Protein 5TPJ (pdb70)

Sequence (122 aa):
MSREEIRKVVEEMVRKLKQGSPEDISKYLSPDVRLEVGNYTFEGSEQVTKFWRMLTKFVDRVEVRKVQVDGNHVRVEVEVEWNGKKWTFEVEVEVRNGKIKRIRLQVDPEFKKVVQNIWNLL

Structure (mmCIF, N/CA/C/O backbone):
data_5TPJ
#
_entry.id   5TPJ
#
_cell.length_a   49.810
_cell.length_b   49.810
_cell.length_c   113.110
_cell.angle_alpha   90.00
_cell.angle_beta   90.00
_cell.angle_gamma   90.00
#
_symmetry.space_group_name_H-M   'P 41 21 2'
#
loop_
_entity.id
_entity.type
_entity.pdbx_description
1 polymer 'denovo NTF2'
2 water water
#
loop_
_atom_site.group_PDB
_atom_site.id
_atom_site.type_symbol
_atom_site.label_atom_id
_atom_site.label_alt_id
_atom_site.label_comp_id
_atom_site.label_asym_id
_atom_site.label_entity_id
_atom_site.label_seq_id
_atom_site.pdbx_PDB_ins_code
_atom_site.Cartn_x
_atom_site.Cartn_y
_atom_site.Cartn_z
_atom_site.occupancy
_atom_site.B_iso_or_equiv
_atom_site.auth_seq_id
_atom_site.auth_comp_id
_atom_site.auth_asym_id
_atom_site.auth_atom_id
_atom_site.pdbx_PDB_model_num
ATOM 1 N N . MET A 1 4 ? -23.808 -15.480 -4.990 1.00 104.62 1 MET A N 1
ATOM 2 C CA . MET A 1 4 ? -23.627 -14.032 -5.015 1.00 97.49 1 MET A CA 1
ATOM 3 C C . MET A 1 4 ? -23.600 -13.442 -3.607 1.00 102.43 1 MET A C 1
ATOM 4 O O . MET A 1 4 ? -24.492 -13.705 -2.798 1.00 105.98 1 MET A O 1
ATOM 6 N N . SER A 1 5 ? -22.578 -12.639 -3.321 1.00 109.93 2 SER A N 1
ATOM 7 C CA . SER A 1 5 ? -22.427 -12.024 -2.002 1.00 104.50 2 SER A CA 1
ATOM 8 C C . SER A 1 5 ? -22.480 -10.497 -2.056 1.00 97.49 2 SER A C 1
ATOM 9 O O . SER A 1 5 ? -21.651 -9.864 -2.711 1.00 92.06 2 SER A O 1
ATOM 12 N N . ARG A 1 6 ? -23.442 -9.921 -1.336 1.00 104.67 3 ARG A N 1
ATOM 13 C CA . ARG A 1 6 ? -23.707 -8.481 -1.366 1.00 97.35 3 ARG A CA 1
ATOM 14 C C . ARG A 1 6 ? -22.492 -7.620 -1.044 1.00 95.28 3 ARG A C 1
ATOM 15 O O . ARG A 1 6 ? -22.204 -6.649 -1.743 1.00 85.11 3 ARG A O 1
ATOM 23 N N . GLU A 1 7 ? -21.794 -7.963 0.030 1.00 97.10 4 GLU A N 1
ATOM 24 C CA . GLU A 1 7 ? -20.584 -7.246 0.396 1.00 93.46 4 GLU A CA 1
ATOM 25 C C . GLU A 1 7 ? -19.518 -7.406 -0.692 1.00 88.31 4 GLU A C 1
ATOM 26 O O . GLU A 1 7 ? -18.824 -6.452 -1.038 1.00 80.82 4 GLU A O 1
ATOM 32 N N . GLU A 1 8 ? -19.407 -8.616 -1.233 1.00 97.66 5 GLU A N 1
ATOM 33 C CA . GLU A 1 8 ? -18.416 -8.922 -2.262 1.00 96.34 5 GLU A CA 1
ATOM 34 C C . GLU A 1 8 ? -18.730 -8.225 -3.576 1.00 88.52 5 GLU A C 1
ATOM 35 O O . GLU A 1 8 ? -17.830 -7.726 -4.257 1.00 83.43 5 GLU A O 1
ATOM 37 N N . ILE A 1 9 ? -20.010 -8.207 -3.935 1.00 86.90 6 ILE A N 1
ATOM 38 C CA . ILE A 1 9 ? -20.445 -7.560 -5.163 1.00 75.50 6 ILE A CA 1
ATOM 39 C C . ILE A 1 9 ? -20.122 -6.067 -5.122 1.00 73.90 6 ILE A C 1
ATOM 40 O O . ILE A 1 9 ? -19.683 -5.490 -6.107 1.00 72.78 6 ILE A O 1
ATOM 45 N N . ARG A 1 10 ? -20.324 -5.446 -3.969 1.00 79.64 7 ARG A N 1
ATOM 46 C CA . ARG A 1 10 ? -20.097 -4.013 -3.839 1.00 74.06 7 ARG A CA 1
ATOM 47 C C . ARG A 1 10 ? -18.634 -3.635 -4.066 1.00 75.01 7 ARG A C 1
ATOM 48 O O . ARG A 1 10 ? -18.346 -2.581 -4.626 1.00 72.39 7 ARG A O 1
ATOM 56 N N . LYS A 1 11 ? -17.715 -4.498 -3.644 1.00 86.58 8 LYS A N 1
ATOM 57 C CA . LYS A 1 11 ? -16.290 -4.224 -3.800 1.00 85.58 8 LYS A CA 1
ATOM 58 C C . LYS A 1 11 ? -15.863 -4.151 -5.266 1.00 82.58 8 LYS A C 1
ATOM 59 O O . LYS A 1 11 ? -15.147 -3.228 -5.666 1.00 80.76 8 LYS A O 1
ATOM 61 N N . VAL A 1 12 ? -16.296 -5.118 -6.069 1.00 85.98 9 VAL A N 1
ATOM 62 C CA . VAL A 1 12 ? -15.845 -5.170 -7.455 1.00 84.32 9 VAL A CA 1
ATOM 63 C C . VAL A 1 12 ? -16.320 -3.953 -8.256 1.00 80.01 9 VAL A C 1
ATOM 64 O O . VAL A 1 12 ? -15.561 -3.415 -9.057 1.00 81.49 9 VAL A O 1
ATOM 68 N N . VAL A 1 13 ? -17.548 -3.501 -8.022 1.00 81.44 10 VAL A N 1
ATOM 69 C CA . VAL A 1 13 ? -18.059 -2.328 -8.712 1.00 79.24 10 VAL A CA 1
ATOM 70 C C . VAL A 1 13 ? -17.315 -1.088 -8.227 1.00 79.92 10 VAL A C 1
ATOM 71 O O . VAL A 1 13 ? -16.893 -0.255 -9.034 1.00 81.69 10 VAL A O 1
ATOM 75 N N . GLU A 1 14 ? -17.129 -0.989 -6.913 1.00 77.61 11 GLU A N 1
ATOM 76 C CA . GLU A 1 14 ? -16.479 0.169 -6.306 1.00 80.37 11 GLU A CA 1
ATOM 77 C C . GLU A 1 14 ? -14.999 0.273 -6.644 1.00 83.34 11 GLU A C 1
ATOM 78 O O . GLU A 1 14 ? -14.471 1.362 -6.840 1.00 83.65 11 GLU A O 1
ATOM 84 N N . GLU A 1 15 ? -14.329 -0.868 -6.710 1.00 84.89 12 GLU A N 1
ATOM 85 C CA . GLU A 1 15 ? -12.908 -0.867 -7.017 1.00 89.13 12 GLU A CA 1
ATOM 86 C C . GLU A 1 15 ? -12.695 -0.466 -8.468 1.00 86.50 12 GLU A C 1
ATOM 87 O O . GLU A 1 15 ? -11.799 0.325 -8.775 1.00 91.28 12 GLU A O 1
ATOM 93 N N . MET A 1 16 ? -13.543 -0.989 -9.350 1.00 91.48 13 MET A N 1
ATOM 94 C CA . MET A 1 16 ? -13.479 -0.668 -10.770 1.00 90.05 13 MET A CA 1
ATOM 95 C C . MET A 1 16 ? -13.679 0.818 -10.989 1.00 86.29 13 MET A C 1
ATOM 96 O O . MET A 1 16 ? -12.909 1.453 -11.705 1.00 87.68 13 MET A O 1
ATOM 101 N N . VAL A 1 17 ? -14.726 1.359 -10.376 1.00 83.43 14 VAL A N 1
ATOM 102 C CA . VAL A 1 17 ? -15.007 2.782 -10.444 1.00 79.35 14 VAL A CA 1
ATOM 103 C C . VAL A 1 17 ? -13.853 3.592 -9.860 1.00 84.30 14 VAL A C 1
ATOM 104 O O . VAL A 1 17 ? -13.429 4.592 -10.438 1.00 83.84 14 VAL A O 1
ATOM 108 N N . ARG A 1 18 ? -13.332 3.141 -8.726 1.00 88.91 15 ARG A N 1
ATOM 109 C CA . ARG A 1 18 ? -12.278 3.872 -8.029 1.00 93.23 15 ARG A CA 1
ATOM 110 C C . ARG A 1 18 ? -11.006 4.015 -8.867 1.00 94.74 15 ARG A C 1
ATOM 111 O O . ARG A 1 18 ? -10.347 5.055 -8.817 1.00 98.58 15 ARG A O 1
ATOM 119 N N . LYS A 1 19 ? -10.663 2.989 -9.642 1.00 89.75 16 LYS A N 1
ATOM 120 C CA . LYS A 1 19 ? -9.397 3.016 -10.377 1.00 95.65 16 LYS A CA 1
ATOM 121 C C . LYS A 1 19 ? -9.473 3.759 -11.720 1.00 92.60 16 LYS A C 1
ATOM 122 O O . LYS A 1 19 ? -9.247 3.184 -12.784 1.00 102.83 16 LYS A O 1
ATOM 128 N N . LEU A 1 20 ? -9.774 5.051 -11.643 1.00 96.19 17 LEU A N 1
ATOM 129 C CA . LEU A 1 20 ? -9.699 5.953 -12.788 1.00 93.82 17 LEU A CA 1
ATOM 130 C C . LEU A 1 20 ? -8.611 6.973 -12.526 1.00 100.72 17 LEU A C 1
ATOM 131 O O . LEU A 1 20 ? -7.612 7.067 -13.245 1.00 103.26 17 LEU A O 1
ATOM 136 N N . LYS A 1 21 ? -8.845 7.751 -11.478 1.00 99.80 18 LYS A N 1
ATOM 137 C CA . LYS A 1 21 ? -7.878 8.704 -10.983 1.00 109.38 18 LYS A CA 1
ATOM 138 C C . LYS A 1 21 ? -6.660 7.961 -10.447 1.00 118.35 18 LYS A C 1
ATOM 139 O O . LYS A 1 21 ? -5.527 8.365 -10.701 1.00 116.22 18 LYS A O 1
ATOM 141 N N . GLN A 1 22 ? -6.894 6.857 -9.739 1.00 111.79 19 GLN A N 1
ATOM 142 C CA . GLN A 1 22 ? -5.807 6.134 -9.078 1.00 120.67 19 GLN A CA 1
ATOM 143 C C . GLN A 1 22 ? -5.602 4.713 -9.594 1.00 126.38 19 GLN A C 1
ATOM 144 O O . GLN A 1 22 ? -6.465 4.140 -10.258 1.00 126.63 19 GLN A O 1
ATOM 146 N N . GLY A 1 23 ? -4.445 4.147 -9.268 1.00 125.58 20 GLY A N 1
ATOM 147 C CA . GLY A 1 23 ? -4.068 2.846 -9.779 1.00 134.72 20 GLY A CA 1
ATOM 148 C C . GLY A 1 23 ? -3.601 3.000 -11.208 1.00 140.79 20 GLY A C 1
ATOM 149 O O . GLY A 1 23 ? -3.298 4.108 -11.654 1.00 139.40 20 GLY A O 1
ATOM 150 N N . SER A 1 24 ? -3.548 1.893 -11.937 1.00 137.90 21 SER A N 1
ATOM 151 C CA . SER A 1 24 ? -3.097 1.937 -13.319 1.00 135.61 21 SER A CA 1
ATOM 152 C C . SER A 1 24 ? -4.206 1.572 -14.291 1.00 130.81 21 SER A C 1
ATOM 153 O O . SER A 1 24 ? -4.887 0.573 -14.113 1.00 135.57 21 SER A O 1
ATOM 156 N N . PRO A 1 25 ? -4.389 2.389 -15.330 1.00 137.85 22 PRO A N 1
ATOM 157 C CA . PRO A 1 25 ? -5.317 2.053 -16.413 1.00 129.31 22 PRO A CA 1
ATOM 158 C C . PRO A 1 25 ? -4.986 0.700 -17.073 1.00 125.65 22 PRO A C 1
ATOM 159 O O . PRO A 1 25 ? -3.824 0.283 -17.058 1.00 122.81 22 PRO A O 1
ATOM 163 N N . GLU A 1 26 ? -6.014 0.046 -17.623 1.00 125.48 23 GLU A N 1
ATOM 164 C CA . GLU A 1 26 ? -5.984 -1.322 -18.178 1.00 118.43 23 GLU A CA 1
ATOM 165 C C . GLU A 1 26 ? -5.963 -2.405 -17.092 1.00 113.20 23 GLU A C 1
ATOM 166 O O . GLU A 1 26 ? -5.981 -3.595 -17.403 1.00 111.50 23 GLU A O 1
ATOM 168 N N . ASP A 1 27 ? -5.937 -1.982 -15.828 1.00 122.50 24 ASP A N 1
ATOM 169 C CA . ASP A 1 27 ? -6.091 -2.867 -14.672 1.00 120.77 24 ASP A CA 1
ATOM 170 C C . ASP A 1 27 ? -7.512 -3.402 -14.654 1.00 108.37 24 ASP A C 1
ATOM 171 O O . ASP A 1 27 ? -7.823 -4.424 -14.036 1.00 100.50 24 ASP A O 1
ATOM 176 N N . ILE A 1 28 ? -8.364 -2.669 -15.355 1.00 101.99 25 ILE A N 1
ATOM 177 C CA . ILE A 1 28 ? -9.801 -2.844 -15.323 1.00 92.11 25 ILE A CA 1
ATOM 178 C C . ILE A 1 28 ? -10.263 -4.248 -15.708 1.00 81.35 25 ILE A C 1
ATOM 179 O O . ILE A 1 28 ? -11.147 -4.812 -15.065 1.00 73.10 25 ILE A O 1
ATOM 184 N N . SER A 1 29 ? -9.640 -4.814 -16.736 1.00 75.16 26 SER A N 1
ATOM 185 C CA . SER A 1 29 ? -10.164 -6.003 -17.409 1.00 70.80 26 SER A CA 1
ATOM 186 C C . SER A 1 29 ? -10.486 -7.227 -16.535 1.00 76.88 26 SER A C 1
ATOM 187 O O . SER A 1 29 ? -11.402 -7.981 -16.861 1.00 75.30 26 SER A O 1
ATOM 190 N N . LYS A 1 30 ? -9.752 -7.427 -15.442 1.00 81.74 27 LYS A N 1
ATOM 191 C CA . LYS A 1 30 ? -9.907 -8.635 -14.623 1.00 82.67 27 LYS A CA 1
ATOM 192 C C . LYS A 1 30 ? -11.325 -8.829 -14.077 1.00 81.78 27 LYS A C 1
ATOM 193 O O . LYS A 1 30 ? -11.792 -9.961 -13.931 1.00 85.58 27 LYS A O 1
ATOM 199 N N . TYR A 1 31 ? -12.003 -7.728 -13.771 1.00 81.61 28 TYR A N 1
ATOM 200 C CA . TYR A 1 31 ? -13.367 -7.785 -13.274 1.00 78.47 28 TYR A CA 1
ATOM 201 C C . TYR A 1 31 ? -14.316 -8.201 -14.382 1.00 77.44 28 TYR A C 1
ATOM 202 O O . TYR A 1 31 ? -15.282 -8.923 -14.156 1.00 75.16 28 TYR A O 1
ATOM 211 N N . LEU A 1 32 ? -14.014 -7.734 -15.587 1.00 78.79 29 LEU A N 1
ATOM 212 C CA . LEU A 1 32 ? -14.866 -7.920 -16.751 1.00 72.23 29 LEU A CA 1
ATOM 213 C C . LEU A 1 32 ? -14.896 -9.350 -17.268 1.00 73.32 29 LEU A C 1
ATOM 214 O O . LEU A 1 32 ? -13.854 -9.996 -17.372 1.00 73.94 29 LEU A O 1
ATOM 219 N N . SER A 1 33 ? -16.091 -9.837 -17.597 1.00 74.13 30 SER A N 1
ATOM 220 C CA . SER A 1 33 ? -16.252 -11.114 -18.297 1.00 70.45 30 SER A CA 1
ATOM 221 C C . SER A 1 33 ? -15.935 -10.896 -19.783 1.00 69.50 30 SER A C 1
ATOM 222 O O . SER A 1 33 ? -15.929 -9.755 -20.242 1.00 63.88 30 SER A O 1
ATOM 225 N N . PRO A 1 34 ? -15.667 -11.965 -20.546 1.00 77.53 31 PRO A N 1
ATOM 226 C CA . PRO A 1 34 ? -15.207 -11.693 -21.917 1.00 66.18 31 PRO A CA 1
ATOM 227 C C . PRO A 1 34 ? -16.229 -11.028 -22.827 1.00 61.40 31 PRO A C 1
ATOM 228 O O . PRO A 1 34 ? -15.855 -10.268 -23.711 1.00 57.08 31 PRO A O 1
ATOM 232 N N . ASP A 1 35 ? -17.497 -11.336 -22.614 1.00 68.79 32 ASP A N 1
ATOM 233 C CA . ASP A 1 35 ? -18.562 -10.865 -23.480 1.00 62.81 32 ASP A CA 1
ATOM 234 C C . ASP A 1 35 ? -19.210 -9.608 -22.920 1.00 64.14 32 ASP A C 1
ATOM 235 O O . ASP A 1 35 ? -20.337 -9.274 -23.280 1.00 62.85 32 ASP A O 1
ATOM 240 N N . VAL A 1 36 ? -18.507 -8.920 -22.027 1.00 62.86 33 VAL A N 1
ATOM 241 C CA . VAL A 1 36 ? -19.062 -7.726 -21.402 1.00 58.40 33 VAL A CA 1
ATOM 242 C C . VAL A 1 36 ? -19.401 -6.664 -22.444 1.00 57.89 33 VAL A C 1
ATOM 243 O O . VAL A 1 36 ? -18.666 -6.464 -23.414 1.00 51.80 33 VAL A O 1
ATOM 247 N N . ARG A 1 37 ? -20.537 -6.006 -22.256 1.00 61.30 34 ARG A N 1
ATOM 248 C CA . ARG A 1 37 ? -20.873 -4.849 -23.066 1.00 53.32 34 ARG A CA 1
ATOM 249 C C . ARG A 1 37 ? -21.190 -3.656 -22.176 1.00 52.27 34 ARG A C 1
ATOM 250 O O . ARG A 1 37 ? -21.687 -3.804 -21.056 1.00 53.01 34 ARG A O 1
ATOM 258 N N . LEU A 1 38 ? -20.880 -2.472 -22.685 1.00 51.39 35 LEU A N 1
ATOM 259 C CA . LEU A 1 38 ? -21.186 -1.230 -22.000 1.00 45.72 35 LEU A CA 1
ATOM 260 C C . LEU A 1 38 ? -22.132 -0.427 -22.873 1.00 44.26 35 LEU A C 1
ATOM 261 O O . LEU A 1 38 ? -21.891 -0.258 -24.069 1.00 42.59 35 LEU A O 1
ATOM 266 N N . GLU A 1 39 ? -23.214 0.049 -22.274 1.00 47.00 36 GLU A N 1
ATOM 267 C CA . GLU A 1 39 ? -24.173 0.870 -22.986 1.00 45.25 36 GLU A CA 1
ATOM 268 C C . GLU A 1 39 ? -24.212 2.253 -22.383 1.00 43.96 36 GLU A C 1
ATOM 269 O O . GLU A 1 39 ? -24.278 2.403 -21.165 1.00 47.89 36 GLU A O 1
ATOM 275 N N . VAL A 1 40 ? -24.1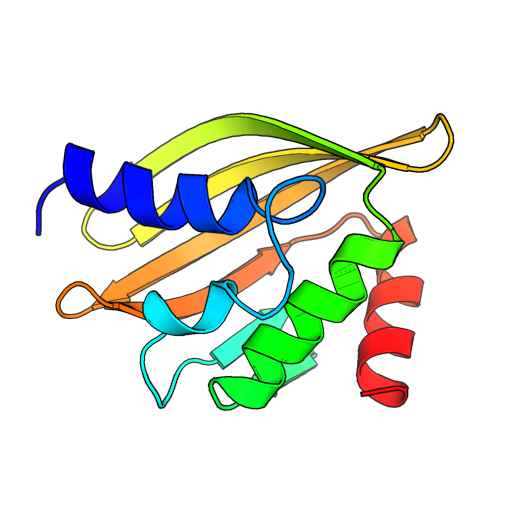54 3.263 -23.232 1.00 45.11 37 VAL A N 1
ATOM 276 C CA . VAL A 1 40 ? -24.397 4.611 -22.773 1.00 43.96 37 VAL A CA 1
ATOM 277 C C . VAL A 1 40 ? -25.273 5.258 -23.818 1.00 42.61 37 VAL A C 1
ATOM 278 O O . VAL A 1 40 ? -24.854 5.461 -24.957 1.00 42.66 37 VAL A O 1
ATOM 282 N N . GLY A 1 41 ? -26.513 5.538 -23.443 1.00 52.64 38 GLY A N 1
ATOM 283 C CA . GLY A 1 41 ? -27.482 6.053 -24.390 1.00 51.45 38 GLY A CA 1
ATOM 284 C C . GLY A 1 41 ? -27.613 5.118 -25.572 1.00 54.96 38 GLY A C 1
ATOM 285 O O . GLY A 1 41 ? -27.757 3.907 -25.405 1.00 58.18 38 GLY A O 1
ATOM 286 N N . ASN A 1 42 ? -27.539 5.680 -26.774 1.00 58.01 39 ASN A N 1
ATOM 287 C CA . ASN A 1 42 ? -27.644 4.895 -28.000 1.00 54.27 39 ASN A CA 1
ATOM 288 C C . ASN A 1 42 ? -26.421 4.061 -28.307 1.00 50.30 39 ASN A C 1
ATOM 289 O O . ASN A 1 42 ? -26.494 3.090 -29.058 1.00 46.15 39 ASN A O 1
ATOM 294 N N . TYR A 1 43 ? -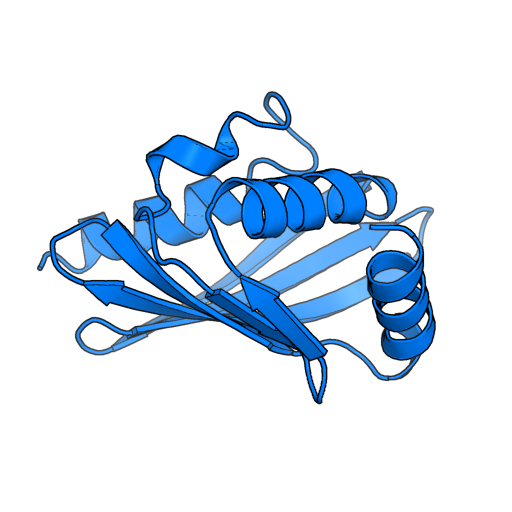25.289 4.448 -27.743 1.00 45.88 40 TYR A N 1
ATOM 295 C CA . TYR A 1 43 ? -24.051 3.775 -28.074 1.00 43.45 40 TYR A CA 1
ATOM 296 C C . TYR A 1 43 ? -23.900 2.485 -27.278 1.00 47.58 40 TYR A C 1
ATOM 297 O O . TYR A 1 43 ? -24.449 2.346 -26.189 1.00 47.36 40 TYR A O 1
ATOM 306 N N . THR A 1 44 ? -23.167 1.535 -27.843 1.00 41.36 41 THR A N 1
ATOM 307 C CA . THR A 1 44 ? -22.883 0.278 -27.173 1.00 40.66 41 THR A CA 1
ATOM 308 C C . THR A 1 44 ? -21.459 -0.155 -27.481 1.00 42.57 41 THR A C 1
ATOM 309 O O . THR A 1 44 ? -21.032 -0.123 -28.643 1.00 38.05 41 THR A O 1
ATOM 313 N N . PHE A 1 45 ? -20.726 -0.560 -26.445 1.00 43.06 42 PHE A N 1
ATOM 314 C CA . PHE A 1 45 ? -19.361 -1.057 -26.617 1.00 40.78 42 PHE A CA 1
ATOM 315 C C . PHE A 1 45 ? -19.260 -2.539 -26.288 1.00 42.71 42 PHE A C 1
ATOM 316 O O . PHE A 1 45 ? -19.745 -2.970 -25.239 1.00 44.39 42 PHE A O 1
ATOM 324 N N . GLU A 1 46 ? -18.601 -3.304 -27.161 1.00 44.36 43 GLU A N 1
ATOM 325 C CA . GLU A 1 46 ? -18.557 -4.762 -27.030 1.00 43.25 43 GLU A CA 1
ATOM 326 C C . GLU A 1 46 ? -17.175 -5.368 -26.809 1.00 43.00 43 GLU A C 1
ATOM 327 O O . GLU A 1 46 ? -16.209 -4.992 -27.473 1.00 43.77 43 GLU A O 1
ATOM 333 N N . GLY A 1 47 ? -17.100 -6.341 -25.907 1.00 47.71 44 GLY A N 1
ATOM 334 C CA . GLY A 1 47 ? -15.858 -7.043 -25.657 1.00 49.37 44 GLY A CA 1
ATOM 335 C C . GLY A 1 47 ? -15.088 -6.357 -24.557 1.00 49.50 44 GLY A C 1
ATOM 336 O O . GLY A 1 47 ? -15.287 -5.170 -24.307 1.00 48.51 44 GLY A O 1
ATOM 337 N N . SER A 1 48 ? -14.211 -7.099 -23.897 1.00 52.66 45 SER A N 1
ATOM 338 C CA . SER A 1 48 ? -13.492 -6.553 -22.760 1.00 54.45 45 SER A CA 1
ATOM 339 C C . SER A 1 48 ? -12.598 -5.403 -23.184 1.00 54.03 45 SER A C 1
ATOM 340 O O . SER A 1 48 ? -12.604 -4.352 -22.544 1.00 53.69 45 SER A O 1
ATOM 343 N N . GLU A 1 49 ? -11.841 -5.602 -24.262 1.00 55.28 46 GLU A N 1
ATOM 344 C CA . GLU A 1 49 ? -10.879 -4.601 -24.714 1.00 55.90 46 GLU A CA 1
ATOM 345 C C . GLU A 1 49 ? -11.557 -3.267 -24.923 1.00 54.21 46 GLU A C 1
ATOM 346 O O . GLU A 1 49 ? -11.057 -2.228 -24.493 1.00 49.98 46 GLU A O 1
ATOM 352 N N . GLN A 1 50 ? -12.706 -3.310 -25.582 1.00 55.05 47 GLN A N 1
ATOM 353 C CA . GLN A 1 50 ? -13.408 -2.096 -25.943 1.00 50.83 47 GLN A CA 1
ATOM 354 C C . GLN A 1 50 ? -13.953 -1.403 -24.702 1.00 47.78 47 GLN A C 1
ATOM 355 O O . GLN A 1 50 ? -13.786 -0.197 -24.531 1.00 47.38 47 GLN A O 1
ATOM 361 N N . VAL A 1 51 ? -14.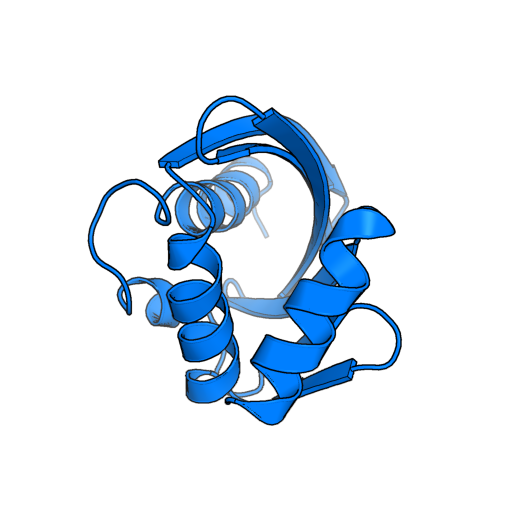582 -2.175 -23.827 1.00 48.24 48 VAL A N 1
ATOM 362 C CA . VAL A 1 51 ? -15.053 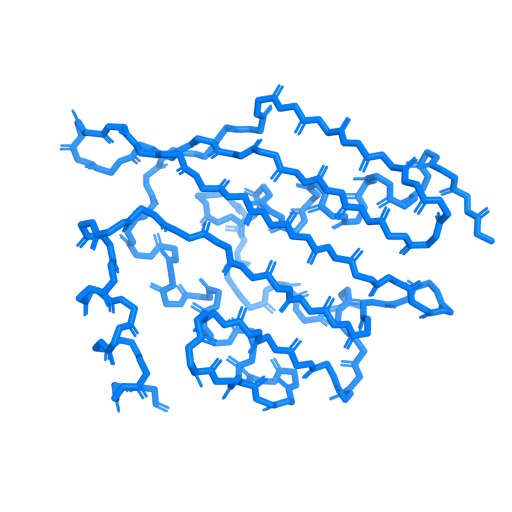-1.645 -22.551 1.00 43.83 48 VAL A CA 1
ATOM 363 C C . VAL A 1 51 ? -13.889 -1.119 -21.700 1.00 45.09 48 VAL A C 1
ATOM 364 O O . VAL A 1 51 ? -13.958 -0.006 -21.175 1.00 45.33 48 VAL A O 1
ATOM 368 N N . THR A 1 52 ? -12.819 -1.907 -21.595 1.00 48.34 49 THR A N 1
ATOM 369 C CA . THR A 1 52 ? -11.597 -1.480 -20.911 1.00 48.65 49 THR A CA 1
ATOM 370 C C . THR A 1 52 ? -11.051 -0.180 -21.470 1.00 55.51 49 THR A C 1
ATOM 371 O O . THR A 1 52 ? -10.673 0.726 -20.716 1.00 57.76 49 THR A O 1
ATOM 375 N N . LYS A 1 53 ? -10.997 -0.110 -22.800 1.00 58.28 50 LYS A N 1
ATOM 376 C CA . LYS A 1 53 ? -10.439 1.042 -23.493 1.00 58.91 50 LYS A CA 1
ATOM 377 C C . LYS A 1 53 ? -11.300 2.262 -23.224 1.00 52.69 50 LYS A C 1
ATOM 378 O O . LYS A 1 53 ? -10.778 3.345 -22.972 1.00 49.22 50 LYS A O 1
ATOM 384 N N . PHE A 1 54 ? -12.618 2.074 -23.263 1.00 48.37 51 PHE A N 1
ATOM 385 C CA . PHE A 1 54 ?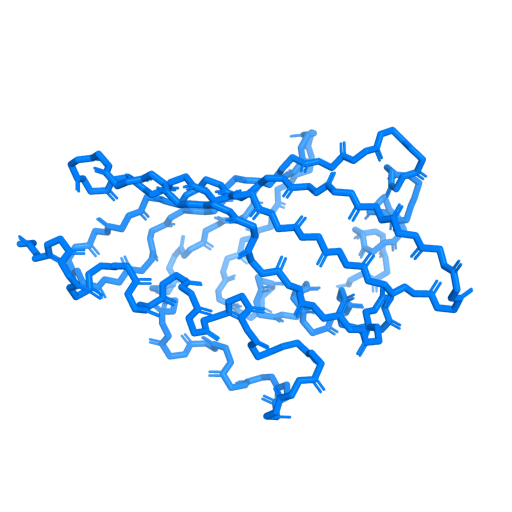 -13.563 3.149 -22.969 1.00 43.97 51 PHE A CA 1
ATOM 386 C C . PHE A 1 54 ? -13.254 3.774 -21.642 1.00 50.52 51 PHE A C 1
ATOM 387 O O . PHE A 1 54 ? -13.113 4.993 -21.531 1.00 54.25 51 PHE A O 1
ATOM 395 N N . TRP A 1 55 ? -13.177 2.905 -20.637 1.00 56.31 52 TRP A N 1
ATOM 396 C CA . TRP A 1 55 ? -12.888 3.290 -19.271 1.00 51.11 52 TRP A CA 1
ATOM 397 C C . TRP A 1 55 ? -11.574 4.056 -19.265 1.00 54.70 52 TRP A C 1
ATOM 398 O O . TRP A 1 55 ? -11.539 5.194 -18.809 1.00 58.41 52 TRP A O 1
ATOM 409 N N . ARG A 1 56 ? -10.516 3.449 -19.808 1.00 58.39 53 ARG A N 1
ATOM 410 C CA . ARG A 1 56 ? -9.225 4.117 -19.955 1.00 61.89 53 ARG A CA 1
ATOM 411 C C . ARG A 1 56 ? -9.396 5.527 -20.509 1.00 59.59 53 ARG A C 1
ATOM 412 O O . ARG A 1 56 ? -8.889 6.494 -19.948 1.00 62.24 53 ARG A O 1
ATOM 420 N N . MET A 1 57 ? -10.143 5.642 -21.600 1.00 52.85 54 MET A N 1
ATOM 421 C CA . MET A 1 57 ? -10.304 6.928 -22.269 1.00 55.13 54 MET A CA 1
ATOM 422 C C . MET A 1 57 ? -11.061 7.895 -21.384 1.00 54.63 54 MET A C 1
ATOM 423 O O . MET A 1 57 ? -10.800 9.097 -21.387 1.00 61.65 54 MET A O 1
ATOM 428 N N . LEU A 1 58 ? -12.007 7.356 -20.633 1.00 50.59 55 LEU A N 1
ATOM 429 C CA . LEU A 1 58 ? -12.816 8.157 -19.739 1.00 51.51 55 LEU A CA 1
ATOM 430 C C . LEU A 1 58 ? -11.985 8.784 -18.621 1.00 60.08 55 LEU A C 1
ATOM 431 O O . LEU A 1 58 ? -12.287 9.889 -18.185 1.00 64.14 55 LEU A O 1
ATOM 436 N N . THR A 1 59 ? -10.934 8.090 -18.172 1.00 60.85 56 THR A N 1
ATOM 437 C CA . THR A 1 59 ? -10.064 8.613 -17.107 1.00 63.54 56 THR A CA 1
ATOM 438 C C . THR A 1 59 ? -9.435 9.952 -17.456 1.00 70.06 56 THR A C 1
ATOM 439 O O . THR A 1 59 ? -9.063 10.715 -16.568 1.00 76.51 56 THR A O 1
ATOM 443 N N . LYS A 1 60 ? -9.284 10.220 -18.749 1.00 61.38 57 LYS A N 1
ATOM 444 C CA . LYS A 1 60 ? -8.688 11.471 -19.201 1.00 65.71 57 LYS A CA 1
ATOM 445 C C . LYS A 1 60 ? -9.464 12.659 -18.647 1.00 73.31 57 LYS A C 1
ATOM 446 O O . LYS A 1 60 ? -8.874 13.672 -18.283 1.00 83.16 57 LYS A O 1
ATOM 452 N N . PHE A 1 61 ? -10.782 12.506 -18.553 1.00 73.54 58 PHE A N 1
ATOM 453 C CA . PHE A 1 61 ? -11.662 13.547 -18.032 1.00 76.84 58 PHE A CA 1
ATOM 454 C C . PHE A 1 61 ? -11.966 13.362 -16.552 1.00 73.79 58 PHE A C 1
ATOM 455 O O . PHE A 1 61 ? -12.996 13.828 -16.073 1.00 76.25 58 PHE A O 1
ATOM 463 N N . VAL A 1 62 ? -11.088 12.667 -15.837 1.00 82.27 59 VAL A N 1
ATOM 464 C CA . VAL A 1 62 ? -11.281 12.446 -14.410 1.00 85.38 59 VAL A CA 1
ATOM 465 C C . VAL A 1 62 ? -10.021 12.781 -13.624 1.00 89.13 59 VAL A C 1
ATOM 466 O O . VAL A 1 62 ? -9.025 12.062 -13.709 1.00 94.17 59 VAL A O 1
ATOM 470 N N . ASP A 1 63 ? -10.055 13.871 -12.865 1.00 81.59 60 ASP A N 1
ATOM 471 C CA . ASP A 1 63 ? -8.968 14.164 -11.943 1.00 84.48 60 ASP A CA 1
ATOM 472 C C . ASP A 1 63 ? -9.261 13.535 -10.587 1.00 82.80 60 ASP A C 1
ATOM 473 O O . ASP A 1 63 ? -8.398 12.893 -9.999 1.00 78.80 60 ASP A O 1
ATOM 478 N N . ARG A 1 64 ? -10.482 13.717 -10.095 1.00 88.33 61 ARG A N 1
ATOM 479 C CA . ARG A 1 64 ? -10.867 13.160 -8.802 1.00 79.33 61 ARG A CA 1
ATOM 480 C C . ARG A 1 64 ? -12.174 12.397 -8.933 1.00 73.60 61 ARG A C 1
ATOM 481 O O . ARG A 1 64 ? -13.123 12.891 -9.535 1.00 74.76 61 ARG A O 1
ATOM 483 N N . VAL A 1 65 ? -12.223 11.188 -8.388 1.00 75.95 62 VAL A N 1
ATOM 484 C CA . VAL A 1 65 ? -13.432 10.387 -8.475 1.00 69.31 62 VAL A CA 1
ATOM 485 C C . VAL A 1 65 ? -13.951 10.095 -7.069 1.00 67.33 62 VAL A C 1
ATOM 486 O O . VAL A 1 65 ? -13.176 9.775 -6.168 1.00 66.54 62 VAL A O 1
ATOM 490 N N . GLU A 1 66 ? -15.261 10.241 -6.875 1.00 68.04 63 GLU A N 1
ATOM 491 C CA . GLU A 1 66 ? -15.875 10.038 -5.562 1.00 63.66 63 GLU A CA 1
ATOM 492 C C . GLU A 1 66 ? -17.213 9.313 -5.638 1.00 58.88 63 GLU A C 1
ATOM 493 O O . GLU A 1 66 ? -18.159 9.796 -6.251 1.00 62.98 63 GLU A O 1
ATOM 499 N N . VAL A 1 67 ? -17.299 8.165 -4.984 1.00 48.52 64 VAL A N 1
ATOM 500 C CA . VAL A 1 67 ? -18.531 7.391 -4.975 1.00 48.31 64 VAL A CA 1
ATOM 501 C C . VAL A 1 67 ? -19.495 7.876 -3.900 1.00 49.24 64 VAL A C 1
ATOM 502 O O . VAL A 1 67 ? -19.300 7.603 -2.715 1.00 48.84 64 VAL A O 1
ATOM 506 N N . ARG A 1 68 ? -20.534 8.597 -4.311 1.00 50.95 65 ARG A N 1
ATOM 507 C CA . ARG A 1 68 ? -21.460 9.171 -3.342 1.00 53.22 65 ARG A CA 1
ATOM 508 C C . ARG A 1 68 ? -22.343 8.115 -2.682 1.00 53.36 65 ARG A C 1
ATOM 509 O O . ARG A 1 68 ? -22.410 8.054 -1.454 1.00 54.56 65 ARG A O 1
ATOM 517 N N . LYS A 1 69 ? -23.009 7.277 -3.467 1.00 50.86 66 LYS A N 1
ATOM 518 C CA . LYS A 1 69 ? -23.878 6.270 -2.861 1.00 51.61 66 LYS A CA 1
ATOM 519 C C . LYS A 1 69 ? -23.959 4.995 -3.676 1.00 50.11 66 LYS A C 1
ATOM 520 O O . LYS A 1 69 ? -23.672 4.993 -4.874 1.00 49.28 66 LYS A O 1
ATOM 526 N N . VAL A 1 70 ? -24.353 3.907 -3.022 1.00 49.67 67 VAL A N 1
ATOM 527 C CA . VAL A 1 70 ? -24.427 2.613 -3.687 1.00 48.83 67 VAL A CA 1
ATOM 528 C C . VAL A 1 70 ? -25.704 1.877 -3.342 1.00 51.36 67 VAL A C 1
ATOM 529 O O . VAL A 1 70 ? -26.108 1.851 -2.183 1.00 53.28 67 VAL A O 1
ATOM 533 N N . GLN A 1 71 ? -26.343 1.281 -4.344 1.00 54.60 68 GLN A N 1
ATOM 534 C CA . GLN A 1 71 ? -27.435 0.348 -4.079 1.00 56.85 68 GLN A CA 1
ATOM 535 C C . GLN A 1 71 ? -27.192 -1.010 -4.722 1.00 58.26 68 GLN A C 1
ATOM 536 O O . GLN A 1 71 ? -26.976 -1.105 -5.930 1.00 58.54 68 GLN A O 1
ATOM 542 N N . VAL A 1 72 ? -27.251 -2.056 -3.902 1.00 58.06 69 VAL A N 1
ATOM 543 C CA . VAL A 1 72 ? -27.083 -3.430 -4.365 1.00 60.80 69 VAL A CA 1
ATOM 544 C C . VAL A 1 72 ? -28.376 -4.222 -4.317 1.00 68.23 69 VAL A C 1
ATOM 545 O O . VAL A 1 72 ? -28.879 -4.541 -3.244 1.00 76.35 69 VAL A O 1
ATOM 549 N N . ASP A 1 73 ? -28.909 -4.552 -5.484 1.00 68.95 70 ASP A N 1
ATOM 550 C CA . ASP A 1 73 ? -30.131 -5.338 -5.552 1.00 76.15 70 ASP A CA 1
ATOM 551 C C . ASP A 1 73 ? -29.921 -6.595 -6.390 1.00 82.09 70 ASP A C 1
ATOM 552 O O . ASP A 1 73 ? -29.643 -6.513 -7.586 1.00 82.58 70 ASP A O 1
ATOM 557 N N . GLY A 1 74 ? -30.057 -7.756 -5.760 1.00 78.98 71 GLY A N 1
ATOM 558 C CA . GLY A 1 74 ? -29.805 -9.018 -6.431 1.00 77.24 71 GLY A CA 1
ATOM 559 C C . GLY A 1 74 ? -28.400 -9.067 -6.996 1.00 72.46 71 GLY A C 1
ATOM 560 O O . GLY A 1 74 ? -27.423 -8.859 -6.283 1.00 71.19 71 GLY A O 1
ATOM 561 N N . ASN A 1 75 ? -28.301 -9.340 -8.290 1.00 93.28 72 ASN A N 1
ATOM 562 C CA . ASN A 1 75 ? -27.019 -9.330 -8.985 1.00 90.10 72 ASN A CA 1
ATOM 563 C C . ASN A 1 75 ? -26.761 -8.004 -9.697 1.00 74.78 72 ASN A C 1
ATOM 564 O O . ASN A 1 75 ? -25.817 -7.880 -10.477 1.00 63.61 72 ASN A O 1
ATOM 569 N N . HIS A 1 76 ? -27.609 -7.018 -9.426 1.00 82.74 73 HIS A N 1
ATOM 570 C CA . HIS A 1 76 ? -27.520 -5.724 -10.090 1.00 75.85 73 HIS A CA 1
ATOM 571 C C . HIS A 1 76 ? -27.100 -4.634 -9.109 1.00 73.49 73 HIS A C 1
ATOM 572 O O . HIS A 1 76 ? -27.700 -4.482 -8.042 1.00 75.12 73 HIS A O 1
ATOM 579 N N . VAL A 1 77 ? -26.065 -3.879 -9.463 1.00 69.98 74 VAL A N 1
ATOM 580 C CA . VAL A 1 77 ? -25.577 -2.820 -8.581 1.00 65.34 74 VAL A CA 1
ATOM 581 C C . VAL A 1 77 ? -25.811 -1.462 -9.196 1.00 61.56 74 VAL A C 1
ATOM 582 O O . VAL A 1 77 ? -25.547 -1.259 -10.376 1.00 63.42 74 VAL A O 1
ATOM 586 N N . ARG A 1 78 ? -26.299 -0.526 -8.398 1.00 65.46 75 ARG A N 1
ATOM 587 C CA . ARG A 1 78 ? -26.484 0.826 -8.892 1.00 67.16 75 ARG A CA 1
ATOM 588 C C . ARG A 1 78 ? -25.592 1.762 -8.100 1.00 60.14 75 ARG A C 1
ATOM 589 O O . ARG A 1 78 ? -25.578 1.725 -6.871 1.00 58.81 75 ARG A O 1
ATOM 597 N N . VAL A 1 79 ? -24.819 2.578 -8.806 1.00 53.37 76 VAL A N 1
ATOM 598 C CA . VAL A 1 79 ? -23.889 3.482 -8.150 1.00 51.81 76 VAL A CA 1
ATOM 599 C C . VAL A 1 79 ? -24.057 4.914 -8.632 1.00 52.97 76 VAL A C 1
ATOM 600 O O . VAL A 1 79 ? -24.279 5.152 -9.819 1.00 55.95 76 VAL A O 1
ATOM 604 N N . GLU A 1 80 ? -23.981 5.865 -7.705 1.00 53.42 77 GLU A N 1
ATOM 605 C CA . GLU A 1 80 ? -23.905 7.264 -8.087 1.00 56.31 77 GLU A CA 1
ATOM 606 C C . GLU A 1 80 ? -22.501 7.722 -7.791 1.00 54.69 77 GLU A C 1
ATOM 607 O O . GLU A 1 80 ? -21.993 7.497 -6.702 1.00 55.65 77 GLU A O 1
ATOM 613 N N . VAL A 1 81 ? -21.857 8.345 -8.762 1.00 58.28 78 VAL A N 1
ATOM 614 C CA . VAL A 1 81 ? -20.479 8.748 -8.565 1.00 58.11 78 VAL A CA 1
ATOM 615 C C . VAL A 1 81 ? -20.275 10.188 -9.008 1.00 60.18 78 VAL A C 1
ATOM 616 O O . VAL A 1 81 ? -20.910 10.663 -9.939 1.00 62.42 78 VAL A O 1
ATOM 620 N N . GLU A 1 82 ? -19.414 10.896 -8.298 1.00 57.90 79 GLU A N 1
ATOM 621 C CA . GLU A 1 82 ? -19.149 12.280 -8.612 1.00 70.19 79 GLU A CA 1
ATOM 622 C C . GLU A 1 82 ? -17.699 12.424 -9.031 1.00 71.28 79 GLU A C 1
ATOM 623 O O . GLU A 1 82 ? -16.806 11.852 -8.401 1.00 62.88 79 GLU A O 1
ATOM 629 N N . VAL A 1 83 ? -17.468 13.179 -10.100 1.00 74.85 80 VAL A N 1
ATOM 630 C CA . VAL A 1 83 ? -16.137 13.297 -10.662 1.00 77.79 80 VAL A CA 1
ATOM 631 C C . VAL A 1 83 ? -15.757 14.769 -10.813 1.00 81.43 80 VAL A C 1
ATOM 632 O O . VAL A 1 83 ? -16.579 15.611 -11.180 1.00 86.68 80 VAL A O 1
ATOM 636 N N . GLU A 1 84 ? -14.514 15.066 -10.452 1.00 80.38 81 GLU A N 1
ATOM 637 C CA . GLU A 1 84 ? -13.945 16.398 -10.561 1.00 95.71 81 GLU A CA 1
ATOM 638 C C . GLU A 1 84 ? -12.917 16.427 -11.702 1.00 98.74 81 GLU A C 1
ATOM 639 O O . GLU A 1 84 ? -11.946 15.676 -11.683 1.00 94.75 81 GLU A O 1
ATOM 641 N N . TRP A 1 85 ? -13.168 17.283 -12.698 1.00 106.41 82 TRP A N 1
ATOM 642 C CA . TRP A 1 85 ? -12.308 17.479 -13.882 1.00 111.00 82 TRP A CA 1
ATOM 643 C C . TRP A 1 85 ? -12.005 18.956 -14.108 1.00 121.29 82 TRP A C 1
ATOM 644 O O . TRP A 1 85 ? -12.860 19.685 -14.600 1.00 124.16 82 TRP A O 1
ATOM 655 N N . ASN A 1 86 ? -10.792 19.382 -13.751 1.00 142.41 83 ASN A N 1
ATOM 656 C CA . ASN A 1 86 ? -10.390 20.778 -13.934 1.00 151.37 83 ASN A CA 1
ATOM 657 C C . ASN A 1 86 ? -11.371 21.747 -13.284 1.00 157.36 83 ASN A C 1
ATOM 658 O O . ASN A 1 86 ? -11.838 22.689 -13.920 1.00 158.03 83 ASN A O 1
ATOM 663 N N . GLY A 1 87 ? -11.709 21.480 -12.028 1.00 156.65 84 GLY A N 1
ATOM 664 C CA . GLY A 1 87 ? -12.473 22.416 -11.229 1.00 157.74 84 GLY A CA 1
ATOM 665 C C . GLY A 1 87 ? -13.976 22.397 -11.432 1.00 156.26 84 GLY A C 1
ATOM 666 O O . GLY A 1 87 ? -14.679 23.277 -10.934 1.00 166.51 84 GLY A O 1
ATOM 667 N N . LYS A 1 88 ? -14.480 21.414 -12.170 1.00 154.14 85 LYS A N 1
ATOM 668 C CA . LYS A 1 88 ? -15.923 21.274 -12.325 1.00 151.78 85 LYS A CA 1
ATOM 669 C C . LYS A 1 88 ? -16.358 19.900 -11.840 1.00 138.07 85 LYS A C 1
ATOM 670 O O . LYS A 1 88 ? -15.640 18.916 -11.997 1.00 131.54 85 LYS A O 1
ATOM 676 N N . LYS A 1 89 ? -17.526 19.845 -11.213 1.00 140.47 86 LYS A N 1
ATOM 677 C CA . LYS A 1 89 ? -18.039 18.589 -10.689 1.00 127.07 86 LYS A CA 1
ATOM 678 C C . LYS A 1 89 ? -19.277 18.153 -11.455 1.00 121.09 86 LYS A C 1
ATOM 679 O O . LYS A 1 89 ? -20.200 18.938 -11.671 1.00 127.86 86 LYS A O 1
ATOM 681 N N . TRP A 1 90 ? -19.291 16.895 -11.876 1.00 121.84 87 TRP A N 1
ATOM 682 C CA . TRP A 1 90 ? -20.447 16.361 -12.576 1.00 114.41 87 TRP A CA 1
ATOM 683 C C . TRP A 1 90 ? -20.750 14.959 -12.060 1.00 100.80 87 TRP A C 1
ATOM 684 O O . TRP A 1 90 ? -19.847 14.220 -11.676 1.00 97.90 87 TRP A O 1
ATOM 695 N N . THR A 1 91 ? -22.028 14.605 -12.040 1.00 92.63 88 THR A N 1
ATOM 696 C CA . THR A 1 91 ? -22.459 13.357 -11.428 1.00 84.80 88 THR A CA 1
ATOM 697 C C . THR A 1 91 ? -23.090 12.430 -12.447 1.00 80.25 88 THR A C 1
ATOM 698 O O . THR A 1 91 ? -23.975 12.832 -13.202 1.00 87.43 88 THR A O 1
ATOM 702 N N . PHE A 1 92 ? -22.639 11.184 -12.466 1.00 79.12 89 PHE A N 1
ATOM 703 C CA . PHE A 1 92 ? -23.263 10.208 -13.334 1.00 75.45 89 PHE A CA 1
ATOM 704 C C . PHE A 1 92 ? -23.491 8.875 -12.614 1.00 72.88 89 PHE A C 1
ATOM 705 O O . PHE A 1 92 ? -22.880 8.606 -11.580 1.00 70.58 89 PHE A O 1
ATOM 713 N N . GLU A 1 93 ? -24.402 8.061 -13.140 1.00 72.14 90 GLU A N 1
ATOM 714 C CA . GLU A 1 93 ? -24.766 6.809 -12.485 1.00 66.77 90 GLU A CA 1
ATOM 715 C C . GLU A 1 93 ? -24.365 5.603 -13.319 1.00 59.39 90 GLU A C 1
ATOM 716 O O . GLU A 1 93 ? -24.601 5.570 -14.522 1.00 60.60 90 GLU A O 1
ATOM 722 N N . VAL A 1 94 ? -23.751 4.614 -12.682 1.00 58.23 91 VAL A N 1
ATOM 723 C CA . VAL A 1 94 ? -23.464 3.371 -13.373 1.00 57.29 91 VAL A CA 1
ATOM 724 C C . VAL A 1 94 ? -24.309 2.253 -12.769 1.00 57.51 91 VAL A C 1
ATOM 725 O O . VAL A 1 94 ? -24.429 2.125 -11.554 1.00 58.48 91 VAL A O 1
ATOM 729 N N . GLU A 1 95 ? -24.955 1.488 -13.637 1.00 62.01 92 GLU A N 1
ATOM 730 C CA . GLU A 1 95 ? -25.739 0.334 -13.225 1.00 63.99 92 GLU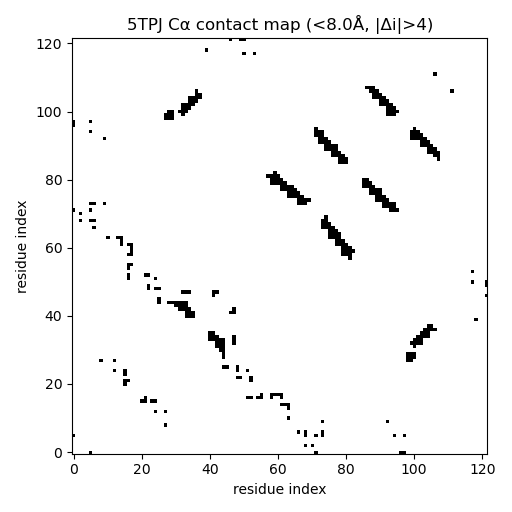 A CA 1
ATOM 731 C C . GLU A 1 95 ? -25.058 -0.905 -13.778 1.00 64.66 92 GLU A C 1
ATOM 732 O O . GLU A 1 95 ? -24.815 -0.980 -14.974 1.00 64.50 92 GLU A O 1
ATOM 738 N N . VAL A 1 96 ? -24.752 -1.875 -12.925 1.00 61.04 93 VAL A N 1
ATOM 739 C CA . VAL A 1 96 ? -23.951 -3.022 -13.333 1.00 62.82 93 VAL A CA 1
ATOM 740 C C . VAL A 1 96 ? -24.635 -4.338 -12.992 1.00 67.24 93 VAL A C 1
ATOM 741 O O . VAL A 1 96 ? -25.046 -4.550 -11.850 1.00 72.18 93 VAL A O 1
ATOM 745 N N . GLU A 1 97 ? -24.782 -5.203 -13.991 1.00 69.04 94 GLU A N 1
ATOM 746 C CA . GLU A 1 97 ? -25.272 -6.553 -13.760 1.00 72.97 94 GLU A CA 1
ATOM 747 C C . GLU A 1 97 ? -24.094 -7.514 -13.705 1.00 71.83 94 GLU A C 1
ATOM 748 O O . GLU A 1 97 ? -23.317 -7.610 -14.653 1.00 71.20 94 GLU A O 1
ATOM 750 N N . VAL A 1 98 ? -23.965 -8.212 -12.580 1.00 76.74 95 VAL A N 1
ATOM 751 C CA . VAL A 1 98 ? -22.892 -9.179 -12.379 1.00 76.92 95 VAL A CA 1
ATOM 752 C C . VAL A 1 98 ? -23.394 -10.614 -12.438 1.00 84.25 95 VAL A C 1
ATOM 753 O O . VAL A 1 98 ? -24.300 -10.988 -11.698 1.00 91.12 95 VAL A O 1
ATOM 757 N N . ARG A 1 99 ? -22.793 -11.417 -13.309 1.00 85.14 96 ARG A N 1
ATOM 758 C CA . ARG A 1 99 ? -23.148 -12.828 -13.431 1.00 92.12 96 ARG A CA 1
ATOM 759 C C . ARG A 1 99 ? -21.922 -13.713 -13.203 1.00 93.88 96 ARG A C 1
ATOM 760 O O . ARG A 1 99 ? -20.848 -13.451 -13.740 1.00 84.79 96 ARG A O 1
ATOM 768 N N . ASN A 1 100 ? -22.094 -14.753 -12.392 1.00 79.82 97 ASN A N 1
ATOM 769 C CA . ASN A 1 100 ? -21.019 -15.684 -12.055 1.00 81.92 97 ASN A CA 1
ATOM 770 C C . ASN A 1 100 ? -19.762 -15.012 -11.503 1.00 79.43 97 ASN A C 1
ATOM 771 O O . ASN A 1 100 ? -18.650 -15.426 -11.819 1.00 79.85 97 ASN A O 1
ATOM 773 N N . GLY A 1 101 ? -19.937 -13.977 -10.686 1.00 80.61 98 GLY A N 1
ATOM 774 C CA . GLY A 1 101 ? -18.810 -13.291 -10.076 1.00 77.99 98 GLY A CA 1
ATOM 775 C C . GLY A 1 101 ? -18.047 -12.376 -11.019 1.00 74.75 98 GLY A C 1
ATOM 776 O O . GLY A 1 101 ? -17.042 -11.774 -10.639 1.00 70.37 98 GLY A O 1
ATOM 777 N N . LYS A 1 102 ? -18.527 -12.270 -12.254 1.00 81.41 99 LYS A N 1
ATOM 778 C CA . LYS A 1 102 ? -17.907 -11.393 -13.242 1.00 73.34 99 LYS A CA 1
ATOM 779 C C . LYS A 1 102 ? -18.941 -10.443 -13.855 1.00 72.28 99 LYS A C 1
ATOM 780 O O . LYS A 1 102 ? -20.109 -10.799 -13.996 1.00 77.16 99 LYS A O 1
ATOM 786 N N . ILE A 1 103 ? -18.508 -9.233 -14.200 1.00 65.09 100 ILE A N 1
ATOM 787 C CA . ILE A 1 103 ? -19.370 -8.248 -14.847 1.00 65.11 100 ILE A CA 1
ATOM 788 C C . ILE A 1 103 ? -19.909 -8.750 -16.184 1.00 63.18 100 ILE A C 1
ATOM 789 O O . ILE A 1 103 ? -19.134 -9.059 -17.088 1.00 52.99 100 ILE A O 1
ATOM 794 N N . LYS A 1 104 ? -21.230 -8.819 -16.317 1.00 58.62 101 LYS A N 1
ATOM 795 C CA . LYS A 1 104 ? -21.838 -9.211 -17.586 1.00 54.21 101 LYS A CA 1
ATOM 796 C C . LYS A 1 104 ? -22.148 -7.997 -18.455 1.00 55.93 101 LYS A C 1
ATOM 797 O O . LYS A 1 104 ? -21.867 -7.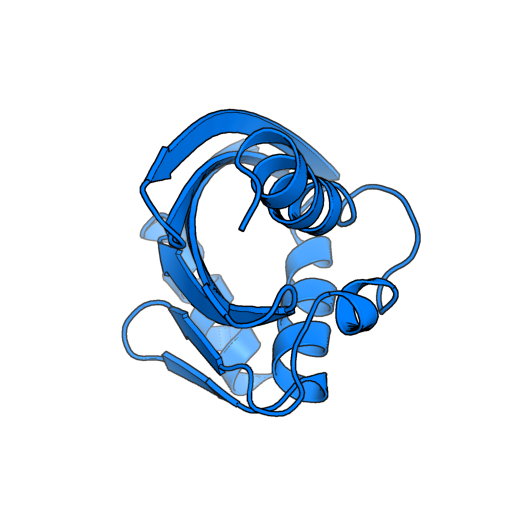999 -19.651 1.00 54.12 101 LYS A O 1
ATOM 799 N N . ARG A 1 105 ? -22.730 -6.966 -17.849 1.00 51.42 102 ARG A N 1
ATOM 800 C CA . ARG A 1 105 ? -23.136 -5.762 -18.573 1.00 48.53 102 ARG A CA 1
ATOM 801 C C . ARG A 1 105 ? -22.968 -4.492 -17.742 1.00 49.39 102 ARG A C 1
ATOM 802 O O . ARG A 1 105 ? -23.204 -4.496 -16.534 1.00 52.55 102 ARG A O 1
ATOM 810 N N . ILE A 1 106 ? -22.575 -3.404 -18.397 1.00 47.30 103 ILE A N 1
ATOM 811 C CA . ILE A 1 106 ? -22.525 -2.100 -17.748 1.00 45.48 103 ILE A CA 1
ATOM 812 C C . ILE A 1 106 ? -23.391 -1.098 -18.497 1.00 46.99 103 ILE A C 1
ATOM 813 O O . ILE A 1 106 ? -23.200 -0.882 -19.688 1.00 44.84 103 ILE A O 1
ATOM 818 N N . ARG A 1 107 ? -24.352 -0.497 -17.809 1.00 50.52 104 ARG A N 1
ATOM 819 C CA . ARG A 1 107 ? -25.118 0.595 -18.398 1.00 46.52 104 ARG A CA 1
ATOM 820 C C . ARG A 1 107 ? -24.781 1.894 -17.674 1.00 50.66 104 ARG A C 1
ATOM 821 O O . ARG A 1 107 ? -24.838 1.974 -16.442 1.00 53.37 104 ARG A O 1
ATOM 829 N N . LEU A 1 108 ? -24.424 2.907 -18.454 1.00 46.74 105 LEU A N 1
ATOM 830 C CA . LEU A 1 108 ? -23.897 4.151 -17.920 1.00 47.29 105 LEU A CA 1
ATOM 831 C C . LEU A 1 108 ? -24.816 5.314 -18.249 1.00 48.83 105 LEU A C 1
ATOM 832 O O . LEU A 1 108 ? -25.240 5.474 -19.388 1.00 51.39 105 LEU A O 1
ATOM 837 N N . GLN A 1 109 ? -25.123 6.119 -17.242 1.00 51.78 106 GLN A N 1
ATOM 838 C CA . GLN A 1 109 ? -25.937 7.311 -17.425 1.00 58.00 106 GLN A CA 1
ATOM 839 C C . GLN A 1 109 ? -25.121 8.558 -17.155 1.00 61.38 106 GLN A C 1
ATOM 840 O O . GLN A 1 109 ? -24.550 8.677 -16.090 1.00 66.73 106 GLN A O 1
ATOM 846 N N . VAL A 1 110 ? -25.080 9.494 -18.096 1.00 58.74 107 VAL A N 1
ATOM 847 C CA . VAL A 1 110 ? -24.269 10.687 -17.926 1.00 65.87 107 VAL A CA 1
ATOM 848 C C . VAL A 1 110 ? -25.085 11.947 -18.127 1.00 77.90 107 VAL A C 1
ATOM 849 O O . VAL A 1 110 ? -26.206 11.931 -18.671 1.00 74.44 107 VAL A O 1
ATOM 853 N N . ASP A 1 111 ? -24.501 13.044 -17.665 1.00 80.39 108 ASP A N 1
ATOM 854 C CA . ASP A 1 111 ? -25.094 14.362 -17.812 1.00 89.67 108 ASP A CA 1
ATOM 855 C C . ASP A 1 111 ? -25.093 14.791 -19.295 1.00 89.15 108 ASP A C 1
ATOM 856 O O . ASP A 1 111 ? -24.045 14.708 -19.938 1.00 86.24 108 ASP A O 1
ATOM 861 N N . PRO A 1 112 ? -26.242 15.273 -19.820 1.00 90.71 109 PRO A N 1
ATOM 862 C CA . PRO A 1 112 ? -26.340 15.963 -21.100 1.00 88.66 109 PRO A CA 1
ATOM 863 C C . PRO A 1 112 ? -25.050 16.667 -21.575 1.00 86.68 109 PRO A C 1
ATOM 864 O O . PRO A 1 112 ? -24.675 16.451 -22.731 1.00 88.79 109 PRO A O 1
ATOM 868 N N . GLU A 1 113 ? -24.389 17.463 -20.735 1.00 88.52 110 GLU A N 1
ATOM 869 C CA . GLU A 1 113 ? -23.188 18.164 -21.186 1.00 89.70 110 GLU A CA 1
ATOM 870 C C . GLU A 1 113 ? -22.133 17.169 -21.675 1.00 84.45 110 GLU A C 1
ATOM 871 O O . GLU A 1 113 ? -21.460 17.396 -22.681 1.00 86.74 110 GLU A O 1
ATOM 873 N N . PHE A 1 114 ? -22.035 16.043 -20.978 1.00 90.66 111 PHE A N 1
ATOM 874 C CA . PHE A 1 114 ? -21.023 15.038 -21.266 1.00 81.85 111 PHE A CA 1
ATOM 875 C C . PHE A 1 114 ? -21.345 14.145 -22.466 1.00 79.15 111 PHE A C 1
ATOM 876 O O . PHE A 1 114 ? -20.503 13.350 -22.887 1.00 76.36 111 PHE A O 1
ATOM 884 N N . LYS A 1 115 ? -22.556 14.264 -23.004 1.00 83.13 112 LYS A N 1
ATOM 885 C CA . LYS A 1 115 ? -22.976 13.435 -24.134 1.00 76.18 112 LYS A CA 1
ATOM 886 C C . LYS A 1 115 ? -22.077 13.661 -25.347 1.00 76.72 112 LYS A C 1
ATOM 887 O O . LYS A 1 115 ? -21.730 12.721 -26.063 1.00 76.98 112 LYS A O 1
ATOM 889 N N . LYS A 1 116 ? -21.704 14.917 -25.570 1.00 78.23 113 LYS A N 1
ATOM 890 C CA . LYS A 1 116 ? -20.801 15.263 -26.658 1.00 79.03 113 LYS A CA 1
ATOM 891 C C . LYS A 1 116 ? -19.481 14.533 -26.496 1.00 71.55 113 LYS A C 1
ATOM 892 O O . LYS A 1 116 ? -18.936 13.986 -27.455 1.00 65.73 113 LYS A O 1
ATOM 894 N N . VAL A 1 117 ? -18.971 14.537 -25.271 1.00 70.07 114 VAL A N 1
ATOM 895 C CA . VAL A 1 117 ? -17.716 13.880 -24.962 1.00 68.10 114 VAL A CA 1
ATOM 896 C C . VAL A 1 117 ? -17.808 12.401 -25.298 1.00 63.15 114 VAL A C 1
ATOM 897 O O . VAL A 1 117 ? -16.950 11.850 -25.989 1.00 59.15 114 VAL A O 1
ATOM 901 N N . VAL A 1 118 ? -18.873 11.775 -24.815 1.00 71.45 115 VAL A N 1
ATOM 902 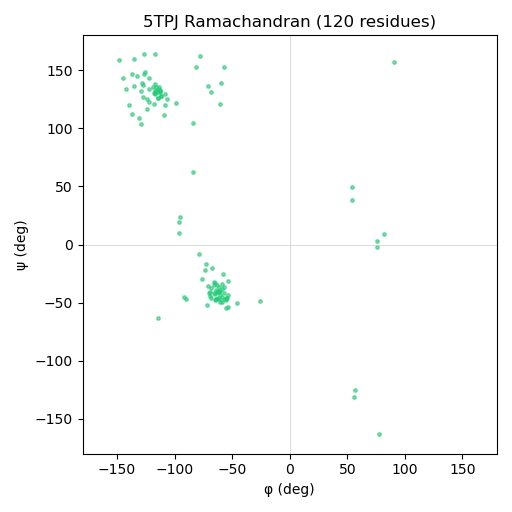C CA . VAL A 1 118 ? -19.097 10.355 -25.028 1.00 63.29 115 VAL A CA 1
ATOM 903 C C . VAL A 1 118 ? -19.120 10.038 -26.508 1.00 56.56 115 VAL A C 1
ATOM 904 O O . VAL A 1 118 ? -18.473 9.096 -26.952 1.00 53.92 115 VAL A O 1
ATOM 908 N N . GLN A 1 119 ? -19.862 10.845 -27.260 1.00 64.33 116 GLN A N 1
ATOM 909 C CA . GLN A 1 119 ? -19.978 10.675 -28.701 1.00 61.80 116 GLN A CA 1
ATOM 910 C C . GLN A 1 119 ? -18.599 10.628 -29.359 1.00 63.32 116 GLN A C 1
ATOM 911 O O . GLN A 1 119 ? -18.335 9.786 -30.222 1.00 59.63 116 GLN A O 1
ATOM 917 N N . ASN A 1 120 ? -17.712 11.519 -28.936 1.00 62.56 117 ASN A N 1
ATOM 918 C CA . ASN A 1 120 ? -16.397 11.593 -29.542 1.00 62.60 117 ASN A CA 1
ATOM 919 C C . ASN A 1 120 ? -15.481 10.467 -29.079 1.00 57.83 117 ASN A C 1
ATOM 920 O O . ASN A 1 120 ? -14.627 10.030 -29.840 1.00 61.54 117 ASN A O 1
ATOM 925 N N . ILE A 1 121 ? -15.670 9.976 -27.858 1.00 53.32 118 ILE A N 1
ATOM 926 C CA . ILE A 1 121 ? -14.995 8.748 -27.465 1.00 50.41 118 ILE A CA 1
ATOM 927 C C . ILE A 1 121 ? -15.466 7.598 -28.360 1.00 51.30 118 ILE A C 1
ATOM 928 O O . ILE A 1 121 ? -14.664 6.766 -28.785 1.00 51.65 118 ILE A O 1
ATOM 933 N N . TRP A 1 122 ? -16.758 7.568 -28.676 1.00 50.96 119 TRP A N 1
ATOM 934 C CA . TRP A 1 122 ? -17.287 6.516 -29.539 1.00 51.28 119 TRP A CA 1
ATOM 935 C C . TRP A 1 122 ? -16.641 6.584 -30.914 1.00 51.37 119 TRP A C 1
ATOM 936 O O . TRP A 1 122 ? -16.223 5.567 -31.459 1.00 46.56 119 TRP A O 1
ATOM 947 N N . ASN A 1 123 ? -16.549 7.783 -31.473 1.00 46.24 120 ASN A N 1
ATOM 948 C CA . ASN A 1 123 ? -15.882 7.943 -32.756 1.00 52.55 120 ASN A CA 1
ATOM 949 C C . ASN A 1 123 ? -14.399 7.611 -32.658 1.00 52.91 120 ASN A C 1
ATOM 950 O O . ASN A 1 123 ? -13.876 6.850 -33.475 1.00 55.99 120 ASN A O 1
ATOM 955 N N . LEU A 1 124 ? -13.737 8.160 -31.641 1.00 51.16 121 LEU A N 1
ATOM 956 C CA . LEU A 1 124 ? -12.285 8.065 -31.514 1.00 48.98 121 LEU A CA 1
ATOM 957 C C . LEU A 1 124 ? -11.790 6.689 -31.126 1.00 45.12 121 LEU A C 1
ATOM 958 O O . LEU A 1 124 ? -10.609 6.391 -31.277 1.00 48.53 121 LEU A O 1
ATOM 963 N N . LEU A 1 125 ? -12.689 5.853 -30.628 1.00 49.24 122 LEU A N 1
ATOM 964 C CA . LEU A 1 125 ? -12.306 4.534 -30.151 1.00 44.39 122 LEU A CA 1
ATOM 965 C C . LEU A 1 125 ? -11.736 3.716 -31.301 1.00 52.70 122 LEU A C 1
ATOM 966 O O . LEU A 1 125 ? -11.702 2.491 -31.247 1.00 57.21 122 LEU A O 1
#

B-factor: mean 75.35, std 24.7, range [31.85, 166.51]

Secondary structure (DSSP, 8-state):
--HHHHHHHHHHHHHTTTSS-TTGGGGTEEEEEEEEETTEEEESHHHHHHHHHHHHTT-SEEEEEEEEEETTEEEEEEEEEETTEEEEEEEEEEEETTEEEEEEEE--HHHHHHHHHHHHH-

Radius of gyration: 13.4 Å; Cα contacts (8 Å, |Δi|>4): 215; chains: 1; bounding box: 27×38×33 Å

Solvent-accessible surface area: 6859 Å² total; per-residue (Å²): 124,56,155,109,55,13,94,39,40,0,36,60,1,3,119,32,11,50,66,62,74,66,52,66,1,50,127,18,11,14,114,107,0,108,0,46,8,74,155,66,53,5,91,19,20,120,72,1,6,90,0,3,88,48,7,17,153,56,14,83,51,36,102,42,138,120,50,99,33,93,60,36,68,0,98,2,25,0,51,9,37,70,109,86,76,63,91,66,25,58,0,51,0,12,7,131,105,61,96,1,30,99,0,110,10,122,23,45,115,64,27,52,60,34,4,85,78,6,114,94,137,61

Nearest PDB structures (foldseek):
  5tpj-assembly1_A  TM=1.008E+00  e=9.141E-27  synthetic construct
  5trv-assembly1_A  TM=8.710E-01  e=1.537E-15  synthetic construct
  6w90-assembly1_A  TM=7.890E-01  e=4.571E-16  synthetic construct
  5tph-assembly1_A  TM=8.479E-01  e=8.039E-14  synthetic construct
  5u35-assembly1_B  TM=8.398E-01  e=1.421E-12  synthetic construct

Foldseek 3Di:
DDQVLLVCLVVVLQQPLLDDDQVVNQVQADQFEKEAEPPDIFGGSVRVSVLSNVVSVQANDKAWDDWDDDDQKIKTKIWGDGPHDIFIWMKIFGDDPSHTRYIYIYGDPVCVVVSVVSRVVD